Protein AF-A0A1A8QCH5-F1 (afdb_monomer_lite)

Secondary structure (DSSP, 8-state):
---------PPTTEETTTTEEPSSSTT-GGGGSEEE--BTT----EEEPTTEESTTS-EEPTTEESTTS-EE--

Sequence (74 aa):
CIQKNVEHRCCDGFYGEHCEPCPGPKGQPCFGNGVCSDGIDGSGVCRCNKDFNGTACETCQKGRYGVHCDQECR

Structure (mmCIF, N/CA/C/O backbone):
data_AF-A0A1A8QCH5-F1
#
_entry.id   AF-A0A1A8QCH5-F1
#
loop_
_atom_site.group_PDB
_atom_site.id
_atom_site.type_symbol
_atom_site.label_atom_id
_atom_site.label_alt_id
_atom_site.label_comp_id
_atom_site.label_asym_id
_atom_site.label_entity_id
_atom_site.label_seq_id
_atom_site.pdbx_PDB_ins_code
_atom_site.Cartn_x
_atom_site.Cartn_y
_atom_site.Cartn_z
_atom_site.occupancy
_atom_site.B_iso_or_equiv
_atom_site.auth_seq_id
_atom_site.auth_comp_id
_atom_site.auth_asym_id
_atom_site.auth_atom_id
_atom_site.pdbx_PDB_model_num
ATOM 1 N N . CYS A 1 1 ? 18.996 -13.654 -37.269 1.00 59.16 1 CYS A N 1
ATOM 2 C CA . CYS A 1 1 ? 19.196 -13.228 -35.868 1.00 59.16 1 CYS A CA 1
ATOM 3 C C . CYS A 1 1 ? 17.835 -13.161 -35.196 1.00 59.16 1 CYS A C 1
ATOM 5 O O . CYS A 1 1 ? 16.969 -12.482 -35.727 1.00 59.16 1 CYS A O 1
ATOM 7 N N . ILE A 1 2 ? 17.617 -13.892 -34.102 1.00 74.69 2 ILE A N 1
ATOM 8 C CA . ILE A 1 2 ? 16.390 -13.755 -33.302 1.00 74.69 2 ILE A CA 1
ATOM 9 C C . ILE A 1 2 ? 16.647 -12.669 -32.265 1.00 74.69 2 ILE A C 1
ATOM 11 O O . ILE A 1 2 ? 17.552 -12.796 -31.442 1.00 74.69 2 ILE A O 1
ATOM 15 N N . GLN A 1 3 ? 15.893 -11.582 -32.351 1.00 70.19 3 GLN A N 1
ATOM 16 C CA . GLN A 1 3 ? 15.957 -10.492 -31.392 1.00 70.19 3 GLN A CA 1
ATOM 17 C C . GLN A 1 3 ? 15.259 -10.951 -30.108 1.00 70.19 3 GLN A C 1
ATOM 19 O O . GLN A 1 3 ? 14.050 -11.168 -30.100 1.00 70.19 3 GLN A O 1
ATOM 24 N N . LYS A 1 4 ? 16.025 -11.171 -29.035 1.00 68.06 4 LYS A N 1
ATOM 25 C CA . LYS A 1 4 ? 15.462 -11.446 -27.710 1.00 68.06 4 LYS A CA 1
ATOM 26 C C . LYS A 1 4 ? 14.996 -10.124 -27.114 1.00 68.06 4 LYS A C 1
ATOM 28 O O . LYS A 1 4 ? 15.820 -9.263 -26.823 1.00 68.06 4 LYS A O 1
ATOM 33 N N . ASN A 1 5 ? 13.686 -9.975 -26.961 1.00 72.75 5 ASN A N 1
ATOM 34 C CA . ASN A 1 5 ? 13.117 -8.903 -26.162 1.00 72.75 5 ASN A CA 1
ATOM 35 C C . ASN A 1 5 ? 13.400 -9.234 -24.687 1.00 72.75 5 ASN A C 1
ATOM 37 O O . ASN A 1 5 ? 12.967 -10.275 -24.192 1.00 72.75 5 ASN A O 1
ATOM 41 N N . VAL A 1 6 ? 14.241 -8.433 -24.037 1.00 71.19 6 VAL A N 1
ATOM 42 C CA . VAL A 1 6 ? 14.521 -8.558 -22.605 1.00 71.19 6 VAL A CA 1
ATOM 43 C C . VAL A 1 6 ? 13.529 -7.647 -21.899 1.00 71.19 6 VAL A C 1
ATOM 45 O O . VAL A 1 6 ? 13.716 -6.435 -21.876 1.00 71.19 6 VAL A O 1
ATOM 48 N N . GLU A 1 7 ? 12.459 -8.226 -21.360 1.00 71.06 7 GLU A N 1
ATOM 49 C CA . GLU A 1 7 ? 11.513 -7.478 -20.535 1.00 71.06 7 GLU A CA 1
ATOM 50 C C . GLU A 1 7 ? 12.131 -7.211 -19.162 1.00 71.06 7 GLU A C 1
ATOM 52 O O . GLU A 1 7 ? 12.388 -8.133 -18.379 1.00 71.06 7 GLU A O 1
ATOM 57 N N . HIS A 1 8 ? 12.368 -5.934 -18.872 1.00 73.06 8 HIS A N 1
ATOM 58 C CA . HIS A 1 8 ? 12.678 -5.475 -17.528 1.00 73.06 8 HIS A CA 1
ATOM 59 C C . HIS A 1 8 ? 11.405 -5.548 -16.686 1.00 73.06 8 HIS A C 1
ATOM 61 O O . HIS A 1 8 ? 10.435 -4.842 -16.945 1.00 73.06 8 HIS A O 1
ATOM 67 N N . ARG A 1 9 ? 11.411 -6.422 -15.680 1.00 82.44 9 ARG A N 1
ATOM 68 C CA . ARG A 1 9 ? 10.315 -6.569 -14.722 1.00 82.44 9 ARG A CA 1
ATOM 69 C C . ARG A 1 9 ? 10.837 -6.516 -13.302 1.00 82.44 9 ARG A C 1
ATOM 71 O O . ARG A 1 9 ? 11.932 -7.004 -13.019 1.00 82.44 9 ARG A O 1
ATOM 78 N N . CYS A 1 10 ? 10.011 -5.974 -12.423 1.00 86.31 10 CYS A N 1
ATOM 79 C CA . CYS A 1 10 ? 10.235 -6.037 -10.992 1.00 86.31 10 CYS A CA 1
ATOM 80 C C . CYS A 1 10 ? 9.742 -7.370 -10.427 1.00 86.31 10 CYS A C 1
ATOM 82 O O . CYS A 1 10 ? 8.889 -8.037 -11.017 1.00 86.31 10 CYS A O 1
ATOM 84 N N . CYS A 1 11 ? 10.311 -7.767 -9.290 1.00 87.19 11 CYS A N 1
ATOM 85 C CA . CYS A 1 11 ? 9.747 -8.840 -8.482 1.00 87.19 11 CYS A CA 1
ATOM 86 C C . CYS A 1 11 ? 8.408 -8.393 -7.885 1.00 87.19 11 CYS A C 1
ATOM 88 O O . CYS A 1 11 ? 8.196 -7.197 -7.675 1.00 87.19 11 CYS A O 1
ATOM 90 N N . ASP A 1 12 ? 7.552 -9.355 -7.550 1.00 86.75 12 ASP A N 1
ATOM 91 C CA . ASP A 1 12 ? 6.262 -9.088 -6.913 1.00 86.75 12 ASP A CA 1
ATOM 92 C C . ASP A 1 12 ? 6.431 -8.210 -5.663 1.00 86.75 12 ASP A C 1
ATOM 94 O O . ASP A 1 12 ? 7.294 -8.462 -4.810 1.00 86.75 12 ASP A O 1
ATOM 98 N N . GLY A 1 13 ? 5.601 -7.170 -5.556 1.00 89.56 13 GLY A N 1
ATOM 99 C CA . GLY A 1 13 ? 5.679 -6.202 -4.460 1.00 89.56 13 GLY A CA 1
ATOM 100 C C . GLY A 1 13 ? 6.768 -5.135 -4.614 1.00 89.56 13 GLY A C 1
ATOM 101 O O . GLY A 1 13 ? 7.088 -4.466 -3.631 1.00 89.56 13 GLY A O 1
ATOM 102 N N . PHE A 1 14 ? 7.321 -4.956 -5.815 1.00 92.00 14 PHE A N 1
ATOM 103 C CA . PHE A 1 14 ? 8.203 -3.842 -6.165 1.00 92.00 14 PHE A CA 1
ATOM 104 C C . PHE A 1 14 ? 7.691 -3.111 -7.412 1.00 92.00 14 PHE A C 1
ATOM 106 O O . PHE A 1 14 ? 7.105 -3.727 -8.304 1.00 92.00 14 PHE A O 1
ATOM 113 N N . TYR A 1 15 ? 7.913 -1.802 -7.488 1.00 93.56 15 TYR A N 1
ATOM 114 C CA . TYR A 1 15 ? 7.321 -0.938 -8.505 1.00 93.56 15 TYR A CA 1
ATOM 115 C C . TYR A 1 15 ? 8.293 0.105 -9.069 1.00 93.56 15 TYR A C 1
ATOM 117 O O . TYR A 1 15 ? 9.294 0.458 -8.444 1.00 93.56 15 TYR A O 1
ATOM 125 N N . GLY A 1 16 ? 7.961 0.627 -10.249 1.00 92.25 16 GLY A N 1
ATOM 126 C CA . GLY A 1 16 ? 8.709 1.673 -10.940 1.00 92.25 16 GLY A CA 1
ATOM 127 C C . GLY A 1 16 ? 9.971 1.168 -11.644 1.00 92.25 16 GLY A C 1
ATOM 128 O O . GLY A 1 16 ? 10.367 0.010 -11.517 1.00 92.25 16 GLY A O 1
ATOM 129 N N . GLU A 1 17 ? 10.655 2.066 -12.357 1.00 89.94 17 GLU A N 1
ATOM 130 C CA . GLU A 1 17 ? 11.859 1.724 -13.134 1.00 89.94 17 GLU A CA 1
ATOM 131 C C . GLU A 1 17 ? 13.026 1.218 -12.273 1.00 89.94 17 GLU A C 1
ATOM 133 O O . GLU A 1 17 ? 13.872 0.458 -12.745 1.00 89.94 17 GLU A O 1
ATOM 138 N N . HIS A 1 18 ? 13.068 1.616 -10.999 1.00 89.00 18 HIS A N 1
ATOM 139 C CA . HIS A 1 18 ? 14.091 1.191 -10.042 1.00 89.00 18 HIS A CA 1
ATOM 140 C C . HIS A 1 18 ? 13.666 -0.000 -9.173 1.00 89.00 18 HIS A C 1
ATOM 142 O O . HIS A 1 18 ? 14.459 -0.446 -8.346 1.00 89.00 18 HIS A O 1
ATOM 148 N N . CYS A 1 19 ? 12.452 -0.532 -9.360 1.00 91.44 19 CYS A N 1
ATOM 149 C CA . CYS A 1 19 ? 11.883 -1.581 -8.516 1.00 91.44 19 CYS A CA 1
ATOM 150 C C . CYS A 1 19 ? 11.976 -1.233 -7.024 1.00 91.44 19 CYS A C 1
ATOM 152 O O . CYS A 1 19 ? 12.578 -1.958 -6.234 1.00 91.44 19 CYS A O 1
ATOM 154 N N . GLU A 1 20 ? 11.374 -0.108 -6.649 1.00 92.62 20 GLU A N 1
ATOM 155 C CA . GLU A 1 20 ? 11.211 0.328 -5.265 1.00 92.62 20 GLU A CA 1
ATOM 156 C C . GLU A 1 20 ? 10.192 -0.574 -4.547 1.00 92.62 20 GLU A C 1
ATOM 158 O O . GLU A 1 20 ? 9.232 -1.036 -5.165 1.00 92.62 20 GLU A O 1
ATOM 163 N N . PRO A 1 21 ? 10.357 -0.865 -3.248 1.00 92.69 21 PRO A N 1
ATOM 164 C CA . PRO A 1 21 ? 9.437 -1.738 -2.528 1.00 92.69 21 PRO A CA 1
ATOM 165 C C . PRO A 1 21 ? 8.068 -1.080 -2.340 1.00 92.69 21 PRO A C 1
ATOM 167 O O . PRO A 1 21 ? 7.972 0.070 -1.909 1.00 92.69 21 PRO A O 1
ATOM 170 N N . CYS A 1 22 ? 7.000 -1.841 -2.582 1.00 93.94 22 CYS A N 1
ATOM 171 C CA . CYS A 1 22 ? 5.642 -1.435 -2.236 1.00 93.94 22 CYS A CA 1
ATOM 172 C C . CYS A 1 22 ? 5.540 -1.096 -0.741 1.00 93.94 22 CYS A C 1
ATOM 174 O O . CYS A 1 22 ? 6.164 -1.762 0.093 1.00 93.94 22 CYS A O 1
ATOM 176 N N . PRO A 1 23 ? 4.728 -0.095 -0.374 1.00 93.38 23 PRO A N 1
ATOM 177 C CA . PRO A 1 23 ? 4.614 0.320 1.013 1.00 93.38 23 PRO A CA 1
ATOM 178 C C . PRO A 1 23 ? 3.975 -0.790 1.862 1.00 93.38 23 PRO A C 1
ATOM 180 O O . PRO A 1 23 ? 2.992 -1.415 1.464 1.00 93.38 23 PRO A O 1
ATOM 183 N N . GLY A 1 24 ? 4.550 -1.040 3.039 1.00 91.00 24 GLY A N 1
ATOM 184 C CA . GLY A 1 24 ? 4.126 -2.093 3.965 1.00 91.00 24 GLY A CA 1
ATOM 185 C C . GLY A 1 24 ? 5.281 -2.988 4.437 1.00 91.00 24 GLY A C 1
ATOM 186 O O . GLY A 1 24 ? 6.438 -2.772 4.067 1.00 91.00 24 GLY A O 1
ATOM 187 N N . PRO A 1 25 ? 4.996 -3.988 5.290 1.00 89.00 25 PRO A N 1
ATOM 188 C CA . PRO A 1 25 ? 5.987 -4.962 5.733 1.00 89.00 25 PRO A CA 1
ATOM 189 C C . PRO A 1 25 ? 6.492 -5.848 4.588 1.00 89.00 25 PRO A C 1
ATOM 191 O O . PRO A 1 25 ? 5.787 -6.123 3.616 1.00 89.00 25 PRO A O 1
ATOM 194 N N . LYS A 1 26 ? 7.710 -6.381 4.736 1.00 85.50 26 LYS A N 1
ATOM 195 C CA . LYS A 1 26 ? 8.288 -7.317 3.763 1.00 85.50 26 LYS A CA 1
ATOM 196 C C . LYS A 1 26 ? 7.382 -8.542 3.592 1.00 85.50 26 LYS A C 1
ATOM 198 O O . LYS A 1 26 ? 7.123 -9.259 4.554 1.00 85.50 26 LYS A O 1
ATOM 203 N N . GLY A 1 27 ? 6.938 -8.792 2.361 1.00 85.25 27 GLY A N 1
ATOM 204 C CA . GLY A 1 27 ? 6.027 -9.894 2.033 1.00 85.25 27 GLY A CA 1
ATOM 205 C C . GLY A 1 27 ? 4.550 -9.620 2.339 1.00 85.25 27 GLY A C 1
ATOM 206 O O . GLY A 1 27 ? 3.719 -10.486 2.091 1.00 85.25 27 GLY A O 1
ATOM 207 N N . GLN A 1 28 ? 4.211 -8.432 2.846 1.00 90.88 28 GLN A N 1
ATOM 208 C CA . GLN A 1 28 ? 2.836 -7.967 3.042 1.00 90.88 28 GLN A CA 1
ATOM 209 C C . GLN A 1 28 ? 2.682 -6.556 2.454 1.00 90.88 28 GLN A C 1
ATOM 211 O O . GLN A 1 28 ? 2.512 -5.588 3.202 1.00 90.88 28 GLN A O 1
ATOM 216 N N . PRO A 1 29 ? 2.762 -6.407 1.116 1.00 92.19 29 PRO A N 1
ATOM 217 C CA . PRO A 1 29 ? 2.484 -5.124 0.481 1.00 92.19 29 P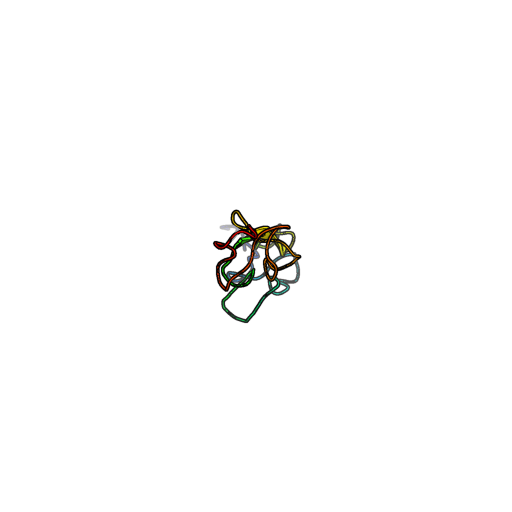RO A CA 1
ATOM 218 C C . PRO A 1 29 ? 1.093 -4.632 0.897 1.00 92.19 29 PRO A C 1
ATOM 220 O O . PRO A 1 29 ? 0.155 -5.423 1.035 1.00 92.19 29 PRO A O 1
ATOM 223 N N . CYS A 1 30 ? 0.970 -3.331 1.151 1.00 94.00 30 CYS A N 1
ATOM 224 C CA . CYS A 1 30 ? -0.258 -2.703 1.634 1.00 94.00 30 CYS A CA 1
ATOM 225 C C . CYS A 1 30 ? -0.813 -3.342 2.924 1.00 94.00 30 CYS A C 1
ATOM 227 O O . CYS A 1 30 ? -2.028 -3.492 3.064 1.00 94.00 30 CYS A O 1
ATOM 229 N N . PHE A 1 31 ? 0.065 -3.808 3.826 1.00 92.00 31 PHE A N 1
ATOM 230 C CA . PHE A 1 31 ? -0.296 -4.526 5.063 1.00 92.00 31 PHE A CA 1
ATOM 231 C C . PHE A 1 31 ? -1.159 -5.786 4.840 1.00 92.00 31 PHE A C 1
ATOM 233 O O . PHE A 1 31 ? -1.786 -6.286 5.770 1.00 92.00 31 PHE A O 1
ATOM 240 N N . GLY A 1 32 ? -1.219 -6.309 3.609 1.00 92.12 32 GLY A N 1
ATOM 241 C CA . GLY A 1 32 ? -2.167 -7.364 3.233 1.00 92.12 32 GLY A CA 1
ATOM 242 C C . GLY A 1 32 ? -3.632 -6.902 3.180 1.00 92.12 32 GLY A C 1
ATOM 243 O O . GLY A 1 32 ? -4.523 -7.706 2.917 1.00 92.12 32 GLY A O 1
ATOM 244 N N . ASN A 1 33 ? -3.883 -5.608 3.378 1.00 93.44 33 ASN A N 1
ATOM 245 C CA . ASN A 1 33 ? -5.203 -4.982 3.378 1.00 93.44 33 ASN A CA 1
ATOM 246 C C . ASN A 1 33 ? -5.506 -4.268 2.052 1.00 93.44 33 ASN A C 1
ATOM 248 O O . ASN A 1 33 ? -6.416 -3.442 1.980 1.00 93.44 33 ASN A O 1
ATOM 252 N N . GLY A 1 34 ? -4.748 -4.550 0.995 1.00 93.38 34 GLY A N 1
ATOM 253 C CA . GLY A 1 34 ? -4.919 -3.925 -0.308 1.00 93.38 34 GLY A CA 1
ATOM 254 C C . GLY A 1 34 ? -4.046 -4.557 -1.381 1.00 93.38 34 GLY A C 1
ATOM 255 O O . GLY A 1 34 ? -3.322 -5.519 -1.134 1.00 93.38 34 GLY A O 1
ATOM 256 N N . VAL A 1 35 ? -4.124 -3.993 -2.583 1.00 93.44 35 VAL A N 1
ATOM 257 C CA . VAL A 1 35 ? -3.327 -4.406 -3.744 1.00 93.44 35 VAL A CA 1
ATOM 258 C C . VAL A 1 35 ? -2.394 -3.266 -4.126 1.00 93.44 35 VAL A C 1
ATOM 260 O O . VAL A 1 35 ? -2.860 -2.150 -4.355 1.00 93.44 35 VAL A O 1
ATOM 263 N N . CYS A 1 36 ? -1.093 -3.538 -4.196 1.00 94.06 36 CYS A N 1
ATOM 264 C CA . CYS A 1 36 ? -0.116 -2.565 -4.674 1.00 94.06 36 CYS A CA 1
ATOM 265 C C . CYS A 1 36 ? -0.146 -2.493 -6.204 1.00 94.06 36 CYS A C 1
ATOM 267 O O . CYS A 1 36 ? -0.280 -3.520 -6.862 1.00 94.06 36 CYS A O 1
ATOM 269 N N . SER A 1 37 ? 0.001 -1.294 -6.766 1.00 94.56 37 SER A N 1
ATOM 270 C CA . SER A 1 37 ? 0.309 -1.116 -8.186 1.00 94.56 37 SER A CA 1
ATOM 271 C C . SER A 1 37 ? 1.794 -1.401 -8.431 1.00 94.56 37 SER A C 1
ATOM 273 O O . SER A 1 37 ? 2.594 -0.468 -8.516 1.00 94.56 37 SER A O 1
ATOM 275 N N . ASP A 1 38 ? 2.155 -2.679 -8.501 1.00 92.06 38 ASP A N 1
ATOM 276 C CA . ASP A 1 38 ? 3.516 -3.164 -8.729 1.00 92.06 38 ASP A CA 1
ATOM 277 C C . ASP A 1 38 ? 3.871 -3.318 -10.220 1.00 92.06 38 ASP A C 1
ATOM 279 O O . ASP A 1 38 ? 3.043 -3.098 -11.107 1.00 92.06 38 ASP A O 1
ATOM 283 N N . GLY A 1 39 ? 5.142 -3.621 -10.500 1.00 90.50 39 GLY A N 1
ATOM 284 C CA . GLY A 1 39 ? 5.698 -3.705 -11.854 1.00 90.50 39 GLY A CA 1
ATOM 285 C C . GLY A 1 39 ? 6.456 -2.450 -12.300 1.00 90.50 39 GLY A C 1
ATOM 286 O O . GLY A 1 39 ? 6.451 -1.425 -11.622 1.00 90.50 39 GLY A O 1
ATOM 287 N N . ILE A 1 40 ? 7.121 -2.533 -13.458 1.00 90.88 40 ILE A N 1
ATOM 288 C CA . ILE A 1 40 ? 7.996 -1.462 -13.977 1.00 90.88 40 ILE A CA 1
ATOM 289 C C . ILE A 1 40 ? 7.222 -0.155 -14.236 1.00 90.88 40 ILE A C 1
ATOM 291 O O . ILE A 1 40 ? 7.703 0.924 -13.908 1.00 90.88 40 ILE A O 1
ATOM 295 N N . ASP A 1 41 ? 5.983 -0.275 -14.723 1.00 89.94 41 ASP A N 1
ATOM 296 C CA . ASP A 1 41 ? 5.044 0.835 -14.943 1.00 89.94 41 ASP A CA 1
ATOM 297 C C . ASP A 1 41 ? 4.149 1.102 -13.717 1.00 89.94 41 ASP A C 1
ATOM 299 O O . ASP A 1 41 ? 3.230 1.924 -13.752 1.00 89.94 41 ASP A O 1
ATOM 303 N N . GLY A 1 42 ? 4.379 0.367 -12.628 1.00 91.25 42 GLY A N 1
ATOM 304 C CA . GLY A 1 42 ? 3.638 0.490 -11.385 1.00 91.25 42 GLY A CA 1
ATOM 305 C C . GLY A 1 42 ? 3.985 1.783 -10.651 1.00 91.25 42 GLY A C 1
ATOM 306 O O . GLY A 1 42 ? 5.142 2.195 -10.587 1.00 91.25 42 GLY A O 1
ATOM 307 N N . SER A 1 43 ? 2.978 2.420 -10.056 1.00 93.06 43 SER A N 1
ATOM 308 C CA . SER A 1 43 ? 3.155 3.651 -9.276 1.00 93.06 43 SER A CA 1
ATOM 309 C C . SER A 1 43 ? 3.447 3.406 -7.795 1.00 93.06 43 SER A C 1
ATOM 311 O O . SER A 1 43 ? 3.706 4.360 -7.065 1.00 93.06 43 SER A O 1
ATOM 313 N N . GLY A 1 44 ? 3.333 2.157 -7.326 1.00 92.62 44 GLY A N 1
ATOM 314 C CA . GLY A 1 44 ? 3.478 1.810 -5.911 1.00 92.62 44 GLY A CA 1
ATOM 315 C C . GLY A 1 44 ? 2.308 2.219 -5.029 1.00 92.62 44 GLY A C 1
ATOM 316 O O . GLY A 1 44 ? 2.335 2.000 -3.819 1.00 92.62 44 GLY A O 1
ATOM 317 N N . VAL A 1 45 ? 1.265 2.805 -5.619 1.00 94.19 45 VAL A N 1
ATOM 318 C CA . VAL A 1 45 ? 0.057 3.184 -4.893 1.00 94.19 45 VAL A CA 1
ATOM 319 C C . VAL A 1 45 ? -0.686 1.926 -4.456 1.00 94.19 45 VAL A C 1
ATOM 321 O O . VAL A 1 45 ? -0.973 1.039 -5.263 1.00 94.19 45 VAL A O 1
ATOM 324 N N . CYS A 1 46 ? -1.036 1.873 -3.173 1.00 94.81 46 CYS A N 1
ATOM 325 C CA . CYS A 1 46 ? -1.890 0.834 -2.623 1.00 94.81 46 CYS A CA 1
ATOM 326 C C . CYS A 1 46 ? -3.363 1.153 -2.854 1.00 94.81 46 CYS A C 1
ATOM 328 O O . CYS A 1 46 ? -3.892 2.159 -2.383 1.00 94.81 46 CYS A O 1
ATOM 330 N N . ARG A 1 47 ? -4.058 0.244 -3.531 1.00 94.81 47 ARG A N 1
ATOM 331 C CA . ARG A 1 47 ? -5.515 0.231 -3.575 1.00 94.81 47 ARG A CA 1
ATOM 332 C C . ARG A 1 47 ? -6.037 -0.568 -2.388 1.00 94.81 47 ARG A C 1
ATOM 334 O O . ARG A 1 47 ? -6.043 -1.799 -2.425 1.00 94.81 47 ARG A O 1
ATOM 341 N N . CYS A 1 48 ? -6.466 0.139 -1.350 1.00 94.50 48 CYS A N 1
ATOM 342 C CA . CYS A 1 48 ? -6.968 -0.478 -0.129 1.00 94.50 48 CYS A CA 1
ATOM 343 C C . CYS A 1 48 ? -8.291 -1.209 -0.332 1.00 94.50 48 CYS A C 1
ATOM 345 O O . CYS A 1 48 ? -9.146 -0.795 -1.119 1.00 94.50 48 CYS A O 1
ATOM 347 N N . ASN A 1 49 ? -8.443 -2.305 0.408 1.00 91.81 49 ASN A N 1
ATOM 348 C CA . ASN A 1 49 ? -9.705 -3.006 0.550 1.00 91.81 49 ASN A CA 1
ATOM 349 C C . ASN A 1 49 ? -10.725 -2.100 1.242 1.00 91.81 49 ASN A C 1
ATOM 351 O O . ASN A 1 49 ? -10.382 -1.103 1.885 1.00 91.81 49 ASN A O 1
ATOM 355 N N . LYS A 1 50 ? -12.001 -2.468 1.103 1.00 88.62 50 LYS A N 1
ATOM 356 C CA . LYS A 1 50 ? -13.098 -1.771 1.771 1.00 88.62 50 LYS A CA 1
ATOM 357 C C . LYS A 1 50 ? -12.770 -1.630 3.259 1.00 88.62 50 LYS A C 1
ATOM 359 O O . LYS A 1 50 ? -12.259 -2.572 3.854 1.00 88.62 50 LYS A O 1
ATOM 364 N N . ASP A 1 51 ? -13.062 -0.459 3.820 1.00 90.69 51 ASP A N 1
ATOM 365 C CA . ASP A 1 51 ? -12.921 -0.149 5.247 1.00 90.69 51 ASP A CA 1
ATOM 366 C C . ASP A 1 51 ? -11.496 0.144 5.742 1.00 90.69 51 ASP A C 1
ATOM 368 O O . ASP A 1 51 ? -11.339 0.684 6.839 1.00 90.69 51 ASP A O 1
ATOM 372 N N . PHE A 1 52 ? -10.477 -0.085 4.911 1.00 93.88 52 PHE A N 1
ATOM 373 C CA . PHE A 1 52 ? -9.102 0.342 5.163 1.00 93.88 52 PHE A CA 1
ATOM 374 C C . PHE A 1 52 ? -8.785 1.664 4.462 1.00 93.88 52 PHE A C 1
ATOM 376 O O . PHE A 1 52 ? -9.415 2.063 3.481 1.00 93.88 52 PHE A O 1
ATOM 383 N N . ASN A 1 53 ? -7.798 2.366 4.997 1.00 92.94 53 ASN A N 1
ATOM 384 C CA . ASN A 1 53 ? -7.332 3.661 4.537 1.00 92.94 53 ASN A CA 1
ATOM 385 C C . ASN A 1 53 ? -5.844 3.845 4.883 1.00 92.94 53 ASN A C 1
ATOM 387 O O . ASN A 1 53 ? -5.272 3.079 5.660 1.00 92.94 53 ASN A O 1
ATOM 391 N N . GLY A 1 54 ? -5.227 4.900 4.362 1.00 91.56 54 GLY A N 1
ATOM 392 C CA . GLY A 1 54 ? -3.802 5.183 4.539 1.00 91.56 54 GLY A CA 1
ATOM 393 C C . GLY A 1 54 ? -2.985 4.803 3.309 1.00 91.56 54 GLY A C 1
ATOM 394 O O . GLY A 1 54 ? -3.492 4.179 2.376 1.00 91.56 54 GLY A O 1
ATOM 395 N N . THR A 1 55 ? -1.719 5.213 3.286 1.00 91.06 55 THR A N 1
ATOM 396 C CA . THR A 1 55 ? -0.840 5.037 2.117 1.00 91.06 55 THR A CA 1
ATOM 397 C C . THR A 1 55 ? -0.497 3.567 1.878 1.00 91.06 55 THR A C 1
ATOM 399 O O . THR A 1 55 ? -0.293 3.157 0.739 1.00 91.06 55 THR A O 1
ATOM 402 N N . ALA A 1 56 ? -0.456 2.774 2.946 1.00 93.62 56 ALA A N 1
ATOM 403 C CA .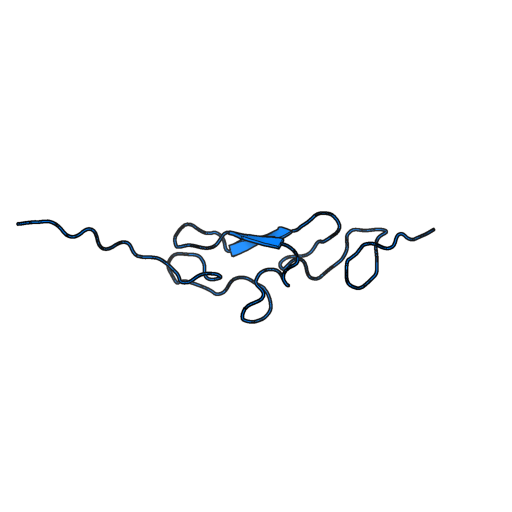 ALA A 1 56 ? -0.186 1.344 2.936 1.00 93.62 56 ALA A CA 1
ATOM 404 C C . ALA A 1 56 ? -1.388 0.532 3.447 1.00 93.62 56 ALA A C 1
ATOM 406 O O . ALA A 1 56 ? -1.214 -0.625 3.815 1.00 93.62 56 ALA A O 1
ATOM 407 N N . CYS A 1 57 ? -2.591 1.116 3.494 1.00 94.75 57 CYS A N 1
ATOM 408 C CA . CYS A 1 57 ? -3.788 0.479 4.060 1.00 94.75 57 CYS A CA 1
ATOM 409 C C . CYS A 1 57 ? -3.616 0.069 5.534 1.00 94.75 57 CYS A C 1
ATOM 411 O O . CYS A 1 57 ? -4.119 -0.962 5.986 1.00 94.75 57 CYS A O 1
ATOM 413 N N . GLU A 1 58 ? -2.864 0.886 6.272 1.00 91.38 58 GLU A N 1
ATOM 414 C CA . GLU A 1 58 ? -2.473 0.673 7.661 1.00 91.38 58 GLU A CA 1
ATOM 415 C C . GLU A 1 58 ? -3.486 1.227 8.676 1.00 91.38 58 GLU A C 1
ATOM 417 O O . GLU A 1 58 ? -3.383 0.952 9.870 1.00 91.38 58 GLU A O 1
ATOM 422 N N . THR A 1 59 ? -4.468 2.010 8.219 1.00 91.75 59 THR A N 1
ATOM 423 C CA . THR A 1 59 ? -5.500 2.621 9.070 1.00 91.75 59 THR A CA 1
ATOM 424 C C . THR A 1 59 ? -6.906 2.184 8.670 1.00 91.75 59 THR A C 1
ATOM 426 O O . THR A 1 59 ? -7.129 1.693 7.567 1.00 91.75 59 THR A O 1
ATOM 429 N N . CYS A 1 60 ? -7.876 2.388 9.559 1.00 91.94 60 CYS A N 1
ATOM 430 C CA . CYS A 1 60 ? -9.289 2.185 9.252 1.00 91.94 60 CYS A CA 1
ATOM 431 C C . CYS A 1 60 ? -9.935 3.448 8.679 1.00 91.94 60 CYS A C 1
ATOM 433 O O . CYS A 1 60 ? -9.536 4.578 8.977 1.00 91.94 60 CYS A O 1
ATOM 435 N N . GLN A 1 61 ? -10.990 3.261 7.891 1.00 91.69 61 GLN A N 1
ATOM 436 C CA . GLN A 1 61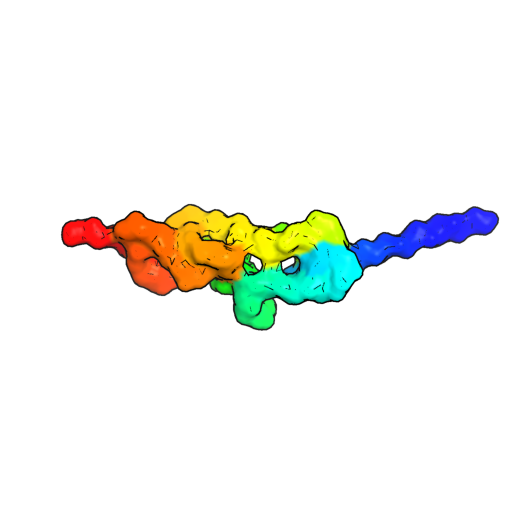 ? -11.883 4.347 7.515 1.00 91.69 61 GLN A CA 1
ATOM 437 C C . GLN A 1 61 ? -12.557 4.970 8.743 1.00 91.69 61 GLN A C 1
ATOM 439 O O . GLN A 1 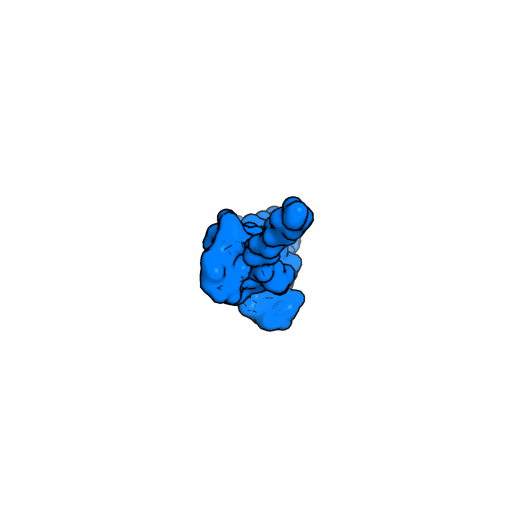61 ? -12.738 4.349 9.793 1.00 91.69 61 GLN A O 1
ATOM 444 N N . LYS A 1 62 ? -12.950 6.238 8.601 1.00 88.88 62 LYS A N 1
ATOM 445 C CA . LYS A 1 62 ? -13.574 7.000 9.682 1.00 88.88 62 LYS A CA 1
ATOM 446 C C . LYS A 1 62 ? -14.855 6.306 10.159 1.00 88.88 62 LYS A C 1
ATOM 448 O O . LYS A 1 62 ? -15.741 6.033 9.358 1.00 88.88 62 LYS A O 1
ATOM 453 N N . GLY A 1 63 ? -14.956 6.086 11.469 1.00 87.81 63 GLY A N 1
ATOM 454 C CA . GLY A 1 63 ? -16.096 5.407 12.098 1.00 87.81 63 GLY A CA 1
ATOM 455 C C . GLY A 1 63 ? -15.925 3.894 12.243 1.00 87.81 63 GLY A C 1
ATOM 456 O O . GLY A 1 63 ? -16.803 3.257 12.824 1.00 87.81 63 GLY A O 1
ATOM 457 N N . ARG A 1 64 ? -14.801 3.337 11.769 1.00 89.88 64 ARG A N 1
ATOM 458 C CA . ARG A 1 64 ? -14.463 1.918 11.885 1.00 89.88 64 ARG A CA 1
ATOM 459 C C . ARG A 1 64 ? -13.208 1.676 12.712 1.00 89.88 64 ARG A C 1
ATOM 461 O O . ARG A 1 64 ? -12.316 2.522 12.761 1.00 89.88 64 ARG A O 1
ATOM 46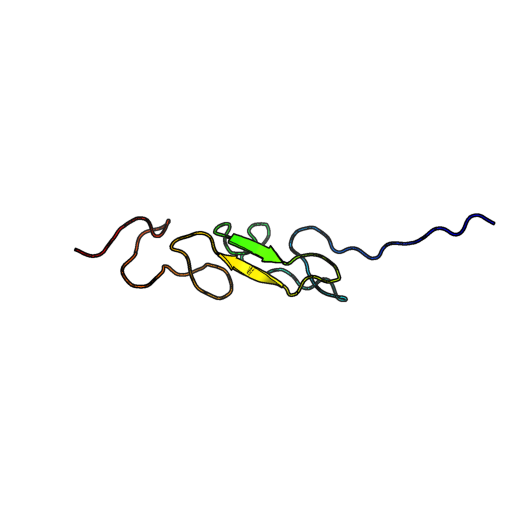8 N N . TYR A 1 65 ? -13.149 0.524 13.369 1.00 87.00 65 TYR A N 1
ATOM 469 C CA . TYR A 1 65 ? -12.044 0.114 14.230 1.00 87.00 65 TYR A CA 1
ATOM 470 C C . TYR A 1 65 ? -11.902 -1.416 14.279 1.00 87.00 65 TYR A C 1
ATOM 472 O O . TYR A 1 65 ? -12.679 -2.152 13.671 1.00 87.00 65 TYR A O 1
ATOM 480 N N . GLY A 1 66 ? -10.885 -1.892 15.001 1.00 85.50 66 GLY A N 1
ATOM 481 C CA . GLY A 1 66 ? -10.524 -3.309 15.079 1.00 85.50 66 GLY A CA 1
ATOM 482 C C . GLY A 1 66 ? -9.383 -3.675 14.127 1.00 85.50 66 GLY A C 1
ATOM 483 O O . GLY A 1 66 ? -9.013 -2.898 13.252 1.00 85.50 66 GLY A O 1
ATOM 484 N N . VAL A 1 67 ? -8.814 -4.870 14.307 1.00 83.69 67 VAL A N 1
ATOM 485 C CA . VAL A 1 67 ? -7.674 -5.365 13.507 1.00 83.69 67 VAL A CA 1
ATOM 486 C C . VAL A 1 67 ? -8.004 -5.529 12.021 1.00 83.69 67 VAL A C 1
ATOM 488 O O . VAL A 1 67 ? -7.103 -5.486 11.189 1.00 83.69 67 VAL A O 1
ATOM 491 N N . HIS A 1 68 ? -9.290 -5.684 11.694 1.00 84.50 68 HIS A N 1
ATOM 492 C CA . HIS A 1 68 ? -9.788 -5.813 10.328 1.00 84.50 68 HIS A CA 1
ATOM 493 C C . HIS A 1 68 ? -10.709 -4.657 9.906 1.00 84.50 68 HIS A C 1
ATOM 495 O O . HIS A 1 68 ? -11.375 -4.763 8.881 1.00 84.50 68 HIS A O 1
ATOM 501 N N . CY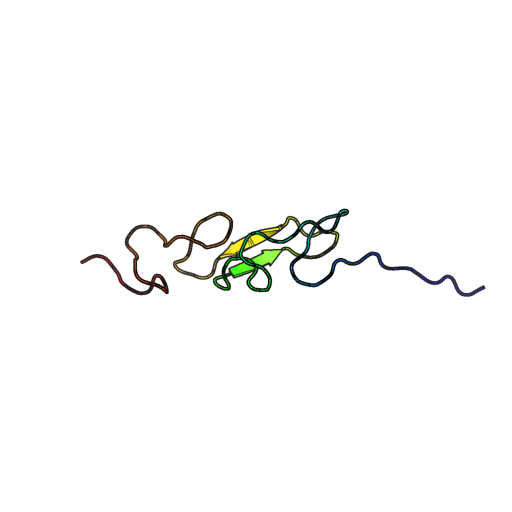S A 1 69 ? -10.761 -3.565 10.683 1.00 88.94 69 CYS A N 1
ATOM 502 C CA . CYS A 1 69 ? -11.640 -2.417 10.424 1.00 88.94 69 CYS A CA 1
ATOM 503 C C . CYS A 1 69 ? -13.121 -2.803 10.216 1.00 88.94 69 CYS A C 1
ATOM 505 O O . CYS A 1 69 ? -13.860 -2.170 9.458 1.00 88.94 69 CYS A O 1
ATOM 507 N N . ASP A 1 70 ? -13.555 -3.865 10.888 1.00 87.44 70 ASP A N 1
ATOM 508 C CA . ASP A 1 70 ? -14.862 -4.503 10.757 1.00 87.44 70 ASP A CA 1
ATOM 509 C C . ASP A 1 70 ? -15.851 -4.078 11.852 1.00 87.44 70 ASP A C 1
ATOM 511 O O . ASP A 1 70 ? -17.042 -4.375 11.763 1.00 87.44 70 ASP A O 1
ATOM 515 N N . GLN A 1 71 ? -15.381 -3.353 12.869 1.00 89.00 71 GLN A N 1
ATOM 516 C CA . GLN A 1 71 ? -16.200 -2.863 13.976 1.00 89.00 71 GLN A CA 1
ATOM 517 C C . GLN A 1 71 ? -16.575 -1.400 13.745 1.00 89.00 71 GLN A C 1
ATOM 519 O O . GLN A 1 71 ? -15.756 -0.616 13.272 1.00 89.00 71 GLN A O 1
ATOM 524 N N . GLU A 1 72 ? -17.804 -1.021 14.088 1.00 86.75 72 GLU A N 1
ATOM 525 C CA . GLU A 1 72 ? -18.343 0.326 13.876 1.00 86.75 72 GLU A CA 1
ATOM 526 C C . GLU A 1 72 ? -18.642 1.004 15.212 1.00 86.75 72 GLU A C 1
ATOM 528 O O . GLU A 1 72 ? -19.182 0.378 16.128 1.00 86.75 72 GLU A O 1
ATOM 533 N N . CYS A 1 73 ? -18.289 2.286 15.340 1.00 81.06 73 CYS A N 1
ATOM 534 C CA . CYS A 1 73 ? -18.651 3.058 16.528 1.00 81.06 73 CYS A CA 1
ATOM 535 C C . CYS A 1 73 ? -20.176 3.243 16.563 1.00 81.06 73 CYS A C 1
ATOM 537 O O . CYS A 1 73 ? -20.744 3.806 15.627 1.00 81.06 73 CYS A O 1
ATOM 539 N N . ARG A 1 74 ? -20.819 2.780 17.640 1.00 73.88 74 ARG A N 1
ATOM 540 C CA . ARG A 1 74 ? -22.239 3.020 17.936 1.00 73.88 74 ARG A CA 1
ATOM 541 C C . ARG A 1 74 ? -22.421 4.155 18.928 1.00 73.88 74 ARG A C 1
ATOM 543 O O . ARG A 1 74 ? -21.575 4.265 19.843 1.00 73.88 74 ARG A O 1
#

InterPro domains:
  IPR000742 EGF-like domain [PS00022] (46-57)
  IPR000742 EGF-like domain [PS50026] (20-58)
  IPR002049 Laminin-type EGF domain [PS01248] (46-73)

Foldseek 3Di:
DDDDDDDDKADPQFAAQVRHGQPDDDVCRLVVQFHAQHIHHGPSATDGDPQFDDRSSPHGDPQFDDPNSPDGDD

Organism: NCBI:txid704102

pLDDT: mean 88.14, std 7.4, range [59.16, 94.81]

Radius of gyration: 16.27 Å; chains: 1; bounding box: 41×21×54 Å